Protein AF-A0A560JFQ2-F1 (afdb_monomer_lite)

pLDDT: mean 84.46, std 19.58, range [32.91, 98.5]

Secondary structure (DSSP, 8-state):
----------------------------TTTT--TTT--TT-------EEEEEEEEEEEE-TTS-EEEEEEEEEEEEEETTEEEEEEEEEEETTEEEEEEEEEEETTS-EEEEEEEEEE--SSTTSPPEEEEEEEEEESSSTTTT--EEEE-S--

Organism: NCBI:txid1399419

Structure (mmCIF, N/CA/C/O backbone):
data_AF-A0A560JFQ2-F1
#
_entry.id   AF-A0A560JFQ2-F1
#
loop_
_atom_site.group_PDB
_atom_site.id
_atom_site.type_symbol
_atom_site.label_atom_id
_atom_site.label_alt_id
_atom_site.label_comp_id
_atom_site.label_asym_id
_atom_site.label_entity_id
_atom_site.label_seq_id
_atom_site.pdbx_PDB_ins_code
_atom_site.Cartn_x
_atom_site.Cartn_y
_atom_site.Cartn_z
_atom_site.occupancy
_atom_site.B_iso_or_equiv
_atom_site.auth_seq_id
_atom_site.auth_comp_id
_atom_site.auth_asym_id
_atom_site.auth_atom_id
_atom_site.pdbx_PDB_model_num
ATOM 1 N N . MET A 1 1 ? 64.866 -62.828 33.806 1.00 33.53 1 MET A N 1
ATOM 2 C CA . MET A 1 1 ? 64.879 -63.352 32.428 1.00 33.53 1 MET A CA 1
ATOM 3 C C . MET A 1 1 ? 63.432 -63.612 32.033 1.00 33.53 1 MET A C 1
ATOM 5 O O . MET A 1 1 ? 62.804 -64.450 32.653 1.00 33.53 1 MET A O 1
ATOM 9 N N . PHE A 1 2 ? 62.942 -62.768 31.120 1.00 34.88 2 PHE A N 1
ATOM 10 C CA . PHE A 1 2 ? 61.727 -62.823 30.288 1.00 34.88 2 PHE A CA 1
ATOM 11 C C . PHE A 1 2 ? 60.346 -63.122 30.910 1.00 34.88 2 PHE A C 1
ATOM 13 O O . PHE A 1 2 ? 60.036 -64.241 31.300 1.00 34.88 2 PHE A O 1
ATOM 20 N N . LEU A 1 3 ? 59.490 -62.084 30.881 1.00 32.91 3 LEU A N 1
ATOM 21 C CA . LEU A 1 3 ? 58.038 -62.207 30.727 1.00 32.91 3 LEU A CA 1
ATOM 22 C C . LEU A 1 3 ? 57.729 -63.003 29.452 1.00 32.91 3 LEU A C 1
ATOM 24 O O . LEU A 1 3 ? 58.362 -62.752 28.425 1.00 32.91 3 LEU A O 1
ATOM 28 N N . ASP A 1 4 ? 56.686 -63.831 29.487 1.00 40.06 4 ASP A N 1
ATOM 29 C CA . ASP A 1 4 ? 56.020 -64.275 28.267 1.00 40.06 4 ASP A CA 1
ATOM 30 C C . ASP A 1 4 ? 54.493 -64.190 28.379 1.00 40.06 4 ASP A C 1
ATOM 32 O O . ASP A 1 4 ? 53.896 -64.130 29.453 1.00 40.06 4 ASP A O 1
ATOM 36 N N . ARG A 1 5 ? 53.908 -64.053 27.200 1.00 42.53 5 ARG A N 1
ATOM 37 C CA . ARG A 1 5 ? 52.685 -63.357 26.818 1.00 42.53 5 ARG A CA 1
ATOM 38 C C . ARG A 1 5 ? 51.579 -64.372 26.491 1.00 42.53 5 ARG A C 1
ATOM 40 O O . ARG A 1 5 ? 51.863 -65.543 26.261 1.00 42.53 5 ARG A O 1
ATOM 47 N N . LYS A 1 6 ? 50.374 -63.831 26.239 1.00 39.62 6 LYS A N 1
ATOM 48 C CA . LYS A 1 6 ? 49.159 -64.432 25.620 1.00 39.62 6 LYS A CA 1
ATOM 49 C C . LYS A 1 6 ? 48.158 -64.929 26.674 1.00 39.62 6 LYS A C 1
ATOM 51 O O . LYS A 1 6 ? 48.537 -65.555 27.643 1.00 39.62 6 LYS A O 1
ATOM 56 N N . VAL A 1 7 ? 46.861 -64.647 26.583 1.00 42.97 7 VAL A N 1
ATOM 57 C CA . VAL A 1 7 ? 45.991 -64.617 25.402 1.00 42.97 7 VAL A CA 1
ATOM 58 C C . VAL A 1 7 ? 44.973 -63.479 25.557 1.00 42.97 7 VAL A C 1
ATOM 60 O O . VAL A 1 7 ? 44.241 -63.426 26.539 1.00 42.97 7 VAL A O 1
ATOM 63 N N . MET A 1 8 ? 44.918 -62.573 24.580 1.00 38.97 8 MET A N 1
ATOM 64 C CA . MET A 1 8 ? 43.895 -61.531 24.480 1.00 38.97 8 MET A CA 1
ATOM 65 C C . MET A 1 8 ? 42.854 -62.016 23.468 1.00 38.97 8 MET A C 1
ATOM 67 O O . MET A 1 8 ? 43.125 -62.069 22.270 1.00 38.97 8 MET A O 1
ATOM 71 N N . ILE A 1 9 ? 41.697 -62.451 23.967 1.00 46.41 9 ILE A N 1
ATOM 72 C CA . ILE A 1 9 ? 40.544 -62.843 23.153 1.00 46.41 9 ILE A CA 1
ATOM 73 C C . ILE A 1 9 ? 39.930 -61.555 22.596 1.00 46.41 9 ILE A C 1
ATOM 75 O O . ILE A 1 9 ? 39.396 -60.736 23.340 1.00 46.41 9 ILE A O 1
ATOM 79 N N . VAL A 1 10 ? 40.046 -61.363 21.284 1.00 42.69 10 VAL A N 1
ATOM 80 C CA . VAL A 1 10 ? 39.398 -60.273 20.548 1.00 42.69 10 VAL A CA 1
ATOM 81 C C . VAL A 1 10 ? 37.902 -60.578 20.490 1.00 42.69 10 VAL A C 1
ATOM 83 O O . VAL A 1 10 ? 37.466 -61.440 19.731 1.00 42.69 10 VAL A O 1
ATOM 86 N N . GLN A 1 11 ? 37.113 -59.896 21.321 1.00 43.72 11 GLN A N 1
ATOM 87 C CA . GLN A 1 11 ? 35.659 -59.882 21.197 1.00 43.72 11 GLN A CA 1
ATOM 88 C C . GLN A 1 11 ? 35.280 -58.989 20.013 1.00 43.72 11 GLN A C 1
ATOM 90 O O . GLN A 1 11 ? 35.523 -57.783 20.004 1.00 43.72 11 GLN A O 1
ATOM 95 N N . SER A 1 12 ? 34.709 -59.607 18.988 1.00 45.75 12 SER A N 1
ATOM 96 C CA . SER A 1 12 ? 34.137 -58.963 17.814 1.00 45.75 12 SER A CA 1
ATOM 97 C C . SER A 1 12 ? 32.905 -58.145 18.209 1.00 45.75 12 SER A C 1
ATOM 99 O O . SER A 1 12 ? 31.793 -58.659 18.313 1.00 45.75 12 SER A O 1
ATOM 101 N N . VAL A 1 13 ? 33.095 -56.844 18.430 1.00 50.28 13 VAL A N 1
ATOM 102 C CA . VAL A 1 13 ? 31.989 -55.897 18.608 1.00 50.28 13 VAL A CA 1
ATOM 103 C C . VAL A 1 13 ? 31.382 -55.614 17.234 1.00 50.28 13 VAL A C 1
ATOM 105 O O . VAL A 1 13 ? 31.936 -54.870 16.427 1.00 50.28 13 VAL A O 1
ATOM 108 N N . LEU A 1 14 ? 30.236 -56.235 16.957 1.00 50.38 14 LEU A N 1
ATOM 109 C CA . LEU A 1 14 ? 29.381 -55.898 15.821 1.00 50.38 14 LEU A CA 1
ATOM 110 C C . LEU A 1 14 ? 28.814 -54.488 16.038 1.00 50.38 14 LEU A C 1
ATOM 112 O O . LEU A 1 14 ? 27.837 -54.301 16.763 1.00 50.38 14 LEU A O 1
ATOM 116 N N . TYR A 1 15 ? 29.441 -53.488 15.422 1.00 41.09 15 TYR A N 1
ATOM 117 C CA . TYR A 1 15 ? 28.960 -52.109 15.414 1.00 41.09 15 TYR A CA 1
ATOM 118 C C . TYR A 1 15 ? 27.714 -52.035 14.518 1.00 41.09 15 TYR A C 1
ATOM 120 O O . TYR A 1 15 ? 27.807 -51.988 13.292 1.00 41.09 15 TYR A O 1
ATOM 128 N N . ARG A 1 16 ? 26.521 -52.095 15.119 1.00 52.28 16 ARG A N 1
ATOM 129 C CA . ARG A 1 16 ? 25.267 -51.799 14.415 1.00 52.28 16 ARG A CA 1
ATOM 130 C C . ARG A 1 16 ? 25.202 -50.292 14.189 1.00 52.28 16 ARG A C 1
ATOM 132 O O . ARG A 1 16 ? 24.802 -49.549 15.079 1.00 52.28 16 ARG A O 1
ATOM 139 N N . SER A 1 17 ? 25.621 -49.851 13.009 1.00 51.88 17 SER A N 1
ATOM 140 C CA . SER A 1 17 ? 25.464 -48.470 12.556 1.00 51.88 17 SER A CA 1
ATOM 141 C C . SER A 1 17 ? 23.980 -48.090 12.553 1.00 51.88 17 SER A C 1
ATOM 143 O O . SER A 1 17 ? 23.215 -48.557 11.711 1.00 51.88 17 SER A O 1
ATOM 145 N N . LEU A 1 18 ? 23.564 -47.259 13.511 1.00 55.84 18 LEU A N 1
ATOM 146 C CA . LEU A 1 18 ? 22.254 -46.614 13.505 1.00 55.84 18 LEU A CA 1
ATOM 147 C C . LEU A 1 18 ? 22.339 -45.430 12.531 1.00 55.84 18 LEU A C 1
ATOM 149 O O . LEU A 1 18 ? 22.941 -44.404 12.842 1.00 55.84 18 LEU A O 1
ATOM 153 N N . VAL A 1 19 ? 21.794 -45.581 11.324 1.00 57.94 19 VAL A N 1
ATOM 154 C CA . VAL A 1 19 ? 21.658 -44.463 10.381 1.00 57.94 19 VAL A CA 1
ATOM 155 C C . VAL A 1 19 ? 20.518 -43.579 10.883 1.00 57.94 19 VAL A C 1
ATOM 157 O O . VAL A 1 19 ? 19.347 -43.927 10.750 1.00 57.94 19 VAL A O 1
ATOM 160 N N . LEU A 1 20 ? 20.861 -42.450 11.502 1.00 52.88 20 LEU A N 1
ATOM 161 C CA . LEU A 1 20 ? 19.898 -41.424 11.883 1.00 52.88 20 LEU A CA 1
ATOM 162 C C . LEU A 1 20 ? 19.508 -40.656 10.612 1.00 52.88 20 LEU A C 1
ATOM 164 O O . LEU A 1 20 ? 20.256 -39.805 10.137 1.00 52.88 20 LEU A O 1
ATOM 168 N N . ALA A 1 21 ? 18.364 -41.001 10.020 1.00 54.12 21 ALA A N 1
ATOM 169 C CA . ALA A 1 21 ? 17.798 -40.252 8.906 1.00 54.12 21 ALA A CA 1
ATOM 170 C C . ALA A 1 21 ? 17.346 -38.874 9.414 1.00 54.12 21 ALA A C 1
ATOM 172 O O . ALA A 1 21 ? 16.306 -38.737 10.058 1.00 54.12 21 ALA A O 1
ATOM 173 N N . SER A 1 22 ? 18.151 -37.848 9.156 1.00 55.03 22 SER A N 1
ATOM 174 C CA . SER A 1 22 ? 17.797 -36.452 9.379 1.00 55.03 22 SER A CA 1
ATOM 175 C C . SER A 1 22 ? 16.685 -36.064 8.406 1.00 55.03 22 SER A C 1
ATOM 177 O O . SER A 1 22 ? 16.921 -35.788 7.231 1.00 55.03 22 SER A O 1
ATOM 179 N N . VAL A 1 23 ? 15.444 -36.053 8.896 1.00 60.53 23 VAL A N 1
ATOM 180 C CA . VAL A 1 23 ? 14.315 -35.462 8.175 1.00 60.53 23 VAL A CA 1
ATOM 181 C C . VAL A 1 23 ? 14.561 -33.957 8.114 1.00 60.53 23 VAL A C 1
ATOM 183 O O . VAL A 1 23 ? 14.357 -33.241 9.098 1.00 60.53 23 VAL A O 1
ATOM 186 N N . LEU A 1 24 ? 15.028 -33.484 6.958 1.00 54.56 24 LEU A N 1
ATOM 187 C CA . LEU A 1 24 ? 15.013 -32.073 6.597 1.00 54.56 24 LEU A CA 1
ATOM 188 C C . LEU A 1 24 ? 13.548 -31.630 6.559 1.00 54.56 24 LEU A C 1
ATOM 190 O O . LEU A 1 24 ? 12.865 -31.757 5.546 1.00 54.56 24 LEU A O 1
ATOM 194 N N . HIS A 1 25 ? 13.055 -31.129 7.688 1.00 48.97 25 HIS A N 1
ATOM 195 C CA . HIS A 1 25 ? 11.831 -30.349 7.726 1.00 48.97 25 HIS A CA 1
ATOM 196 C C . HIS A 1 25 ? 12.148 -29.027 7.034 1.00 48.97 25 HIS A C 1
ATOM 198 O O . HIS A 1 25 ? 12.573 -28.062 7.666 1.00 48.97 25 HIS A O 1
ATOM 204 N N . GLY A 1 26 ? 12.000 -29.006 5.710 1.00 47.09 26 GLY A N 1
ATOM 205 C CA . GLY A 1 26 ? 11.902 -27.762 4.970 1.00 47.09 26 GLY A CA 1
ATOM 206 C C . GLY A 1 26 ? 10.706 -27.008 5.532 1.00 47.09 26 GLY A C 1
ATOM 207 O O . GLY A 1 26 ? 9.564 -27.344 5.221 1.00 47.09 26 GLY A O 1
ATOM 208 N N . SER A 1 27 ? 10.964 -26.042 6.415 1.00 47.44 27 SER A N 1
ATOM 209 C CA . SER A 1 27 ? 9.961 -25.094 6.880 1.00 47.44 27 SER A CA 1
ATOM 210 C C . SER A 1 27 ? 9.283 -24.512 5.648 1.00 47.44 27 SER A C 1
ATOM 212 O O . SER A 1 27 ? 9.888 -23.746 4.900 1.00 47.44 27 SER A O 1
ATOM 214 N N . SER A 1 28 ? 8.039 -24.921 5.406 1.00 49.12 28 SER A N 1
ATOM 215 C CA . SER A 1 28 ? 7.202 -24.352 4.359 1.00 49.12 28 SER A CA 1
ATOM 216 C C . SER A 1 28 ? 6.911 -22.905 4.740 1.00 49.12 28 SER A C 1
ATOM 218 O O . SER A 1 28 ? 5.903 -22.607 5.371 1.00 49.12 28 SER A O 1
ATOM 220 N N . ALA A 1 29 ? 7.794 -21.988 4.349 1.00 47.56 29 ALA A N 1
ATOM 221 C CA . ALA A 1 29 ? 7.606 -20.546 4.497 1.00 47.56 29 ALA A CA 1
ATOM 222 C C . ALA A 1 29 ? 6.438 -19.998 3.639 1.00 47.56 29 ALA A C 1
ATOM 224 O O . ALA A 1 29 ? 6.212 -18.796 3.600 1.00 47.56 29 ALA A O 1
ATOM 225 N N . LEU A 1 30 ? 5.673 -20.883 2.982 1.00 47.56 30 LEU A N 1
ATOM 226 C CA . LEU A 1 30 ? 4.383 -20.609 2.340 1.00 47.56 30 LEU A CA 1
ATOM 227 C C . LEU A 1 30 ? 3.164 -20.826 3.264 1.00 47.56 30 LEU A C 1
ATOM 229 O O . LEU A 1 30 ? 2.031 -20.587 2.844 1.00 47.56 30 LEU A O 1
ATOM 233 N N . ALA A 1 31 ? 3.357 -21.251 4.516 1.00 51.16 31 ALA A N 1
ATOM 234 C CA . ALA A 1 31 ? 2.300 -21.231 5.529 1.00 51.16 31 ALA A CA 1
ATOM 235 C C . ALA A 1 31 ? 1.982 -19.768 5.917 1.00 51.16 31 ALA A C 1
ATOM 237 O O . ALA A 1 31 ? 2.842 -19.085 6.458 1.00 51.16 31 ALA A O 1
ATOM 238 N N . ALA A 1 32 ? 0.805 -19.182 5.706 1.00 73.06 32 ALA A N 1
ATOM 239 C CA . ALA A 1 32 ? -0.441 -19.632 5.105 1.0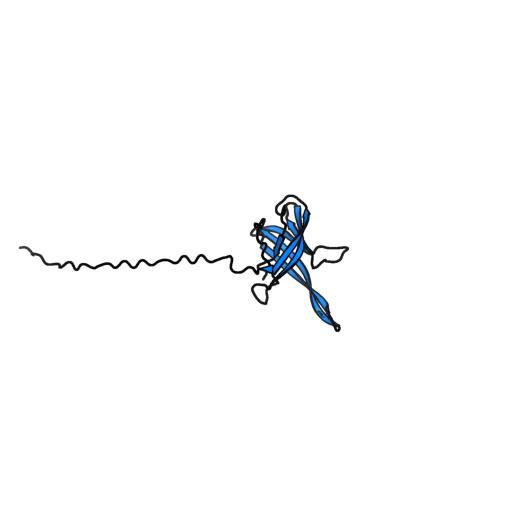0 73.06 32 ALA A CA 1
ATOM 240 C C . ALA A 1 32 ? -1.139 -18.375 4.549 1.00 73.06 32 ALA A C 1
ATOM 242 O O . ALA A 1 32 ? -1.858 -17.691 5.274 1.00 73.06 32 ALA A O 1
ATOM 243 N N . MET A 1 33 ? -0.868 -17.997 3.295 1.00 87.31 33 MET A N 1
ATOM 244 C CA . MET A 1 33 ? -1.570 -16.856 2.699 1.00 87.31 33 MET A CA 1
ATOM 245 C C . MET A 1 33 ? -3.014 -17.256 2.356 1.00 87.31 33 MET A C 1
ATOM 247 O O . MET A 1 33 ? -3.170 -18.224 1.603 1.00 87.31 33 MET A O 1
ATOM 251 N N . PRO A 1 34 ? -4.046 -16.549 2.865 1.00 93.94 34 PRO A N 1
ATOM 252 C CA . PRO A 1 34 ? -5.442 -16.837 2.545 1.00 93.94 34 PRO A CA 1
ATOM 253 C C . PRO A 1 34 ? -5.697 -16.818 1.036 1.00 93.94 34 PRO A C 1
ATOM 255 O O . PRO A 1 34 ? -5.116 -15.998 0.317 1.00 93.94 34 PRO A O 1
ATOM 258 N N . ASP A 1 35 ? -6.571 -17.707 0.561 1.00 94.31 35 ASP A N 1
ATOM 259 C CA . ASP A 1 35 ? -6.932 -17.830 -0.856 1.00 94.31 35 ASP A CA 1
ATOM 260 C C . ASP A 1 35 ? -7.388 -16.506 -1.466 1.00 94.31 35 ASP A C 1
ATOM 262 O O . ASP A 1 35 ? -7.006 -16.149 -2.581 1.00 94.31 35 ASP A O 1
ATOM 266 N N . GLU A 1 36 ? -8.141 -15.727 -0.699 1.00 95.88 36 GLU A N 1
ATOM 267 C CA . GLU A 1 36 ? -8.666 -14.431 -1.099 1.00 95.88 36 GLU A CA 1
ATOM 268 C C . GLU A 1 36 ? -7.545 -13.425 -1.378 1.00 95.88 36 GLU A C 1
ATOM 270 O O . GLU A 1 36 ? -7.705 -12.543 -2.223 1.00 95.88 36 GLU A O 1
ATOM 275 N N . ILE A 1 37 ? -6.393 -13.567 -0.717 1.00 96.88 37 ILE A N 1
ATOM 276 C CA . ILE A 1 37 ? -5.231 -12.689 -0.886 1.00 96.88 37 ILE A CA 1
ATOM 277 C C . ILE A 1 37 ? -4.299 -13.183 -1.997 1.00 96.88 37 ILE A C 1
ATOM 279 O O . ILE A 1 37 ? -3.574 -12.378 -2.581 1.00 96.88 37 ILE A O 1
ATOM 283 N N . ARG A 1 38 ? -4.348 -14.471 -2.364 1.00 94.81 38 ARG A N 1
ATOM 284 C CA . ARG A 1 38 ? -3.545 -15.043 -3.457 1.00 94.81 38 ARG A CA 1
ATOM 285 C C . ARG A 1 38 ? -3.802 -14.367 -4.805 1.00 94.81 38 ARG A C 1
ATOM 287 O O . ARG A 1 38 ? -4.911 -13.921 -5.117 1.00 94.81 38 ARG A O 1
ATOM 294 N N . VAL A 1 39 ? -2.737 -14.323 -5.606 1.00 95.50 39 VAL A N 1
ATOM 295 C CA . VAL A 1 39 ? -2.745 -13.899 -7.011 1.00 95.50 39 VAL A CA 1
ATOM 296 C C . VAL A 1 39 ? -2.079 -15.013 -7.834 1.00 95.50 39 VAL A C 1
ATOM 298 O O . VAL A 1 39 ? -0.883 -14.960 -8.115 1.00 95.50 39 VAL A O 1
ATOM 301 N N . PRO A 1 40 ? -2.799 -16.115 -8.102 1.00 94.00 40 PRO A N 1
ATOM 302 C CA . PRO A 1 40 ? -2.219 -17.275 -8.767 1.00 94.00 40 PRO A CA 1
ATOM 303 C C . PRO A 1 40 ? -1.806 -16.937 -10.203 1.00 94.00 40 PRO A C 1
ATOM 305 O O . PRO A 1 40 ? -2.531 -16.250 -10.916 1.00 94.00 40 PRO A O 1
ATOM 308 N N . GLY A 1 41 ? -0.657 -17.459 -10.634 1.00 93.56 41 GLY A N 1
ATOM 309 C CA . GLY A 1 41 ? -0.133 -17.243 -11.987 1.00 93.56 41 GLY A CA 1
ATOM 310 C C . GLY A 1 41 ? 0.671 -15.953 -12.170 1.00 93.56 41 GLY A C 1
ATOM 311 O O . GLY A 1 41 ? 1.245 -15.764 -13.238 1.00 93.56 41 GLY A O 1
ATOM 312 N N . GLU A 1 42 ? 0.769 -15.105 -11.143 1.00 93.38 42 GLU A N 1
ATOM 313 C CA . GLU A 1 42 ? 1.640 -13.927 -11.148 1.00 93.38 42 GLU A CA 1
ATOM 314 C C . GLU A 1 42 ? 2.928 -14.173 -10.353 1.00 93.38 42 GLU A C 1
ATOM 316 O O . GLU A 1 42 ? 2.956 -14.939 -9.385 1.00 93.38 42 GLU A O 1
ATOM 321 N N . LEU A 1 43 ? 4.008 -13.513 -10.774 1.00 88.25 43 LEU A N 1
ATOM 322 C CA . LEU A 1 43 ? 5.290 -13.517 -10.074 1.00 88.25 43 LEU A CA 1
ATOM 323 C C . LEU A 1 43 ? 5.429 -12.225 -9.254 1.00 88.25 43 LEU A C 1
ATOM 325 O O . LEU A 1 43 ? 5.070 -11.160 -9.760 1.00 88.25 43 LEU A O 1
ATOM 329 N N . PRO A 1 44 ? 5.975 -12.275 -8.023 1.00 88.06 44 PRO A N 1
ATOM 330 C CA . PRO A 1 44 ? 6.263 -11.062 -7.264 1.00 88.06 44 PRO A CA 1
ATOM 331 C C . PRO A 1 44 ? 7.241 -10.152 -8.024 1.00 88.06 44 PRO A C 1
ATOM 333 O O . PRO A 1 44 ? 8.388 -10.533 -8.249 1.00 88.06 44 PRO A O 1
ATOM 336 N N . GLY A 1 45 ? 6.786 -8.957 -8.415 1.00 85.56 45 GLY A N 1
ATOM 337 C CA . GLY A 1 45 ? 7.619 -7.957 -9.099 1.00 85.56 45 GLY A CA 1
ATOM 338 C C . GLY A 1 45 ? 8.477 -7.115 -8.149 1.00 85.56 45 GLY A C 1
ATOM 339 O O . GLY A 1 45 ? 9.594 -6.741 -8.489 1.00 85.56 45 GLY A O 1
ATOM 340 N N . ALA A 1 46 ? 7.976 -6.854 -6.938 1.00 91.38 46 ALA A N 1
ATOM 341 C CA . ALA A 1 46 ? 8.689 -6.165 -5.867 1.00 91.38 46 ALA A CA 1
ATOM 342 C C . ALA A 1 46 ? 8.141 -6.606 -4.503 1.00 91.38 46 ALA A C 1
ATOM 344 O O . ALA A 1 46 ? 6.959 -6.931 -4.375 1.00 91.38 46 ALA A O 1
ATOM 345 N N . ALA A 1 47 ? 8.991 -6.585 -3.479 1.00 95.50 47 ALA A N 1
ATOM 346 C CA . ALA A 1 47 ? 8.598 -6.787 -2.090 1.00 95.50 47 ALA A CA 1
ATOM 347 C C . ALA A 1 47 ? 9.310 -5.739 -1.230 1.00 95.50 47 ALA A C 1
ATOM 349 O O . ALA A 1 47 ? 10.535 -5.710 -1.187 1.00 95.50 47 ALA A O 1
ATOM 350 N N . LEU A 1 48 ? 8.536 -4.876 -0.574 1.00 97.19 48 LEU A N 1
ATOM 351 C CA . LEU A 1 48 ? 9.038 -3.795 0.273 1.00 97.19 48 LEU A CA 1
ATOM 352 C C . LEU A 1 48 ? 8.418 -3.922 1.661 1.00 97.19 48 LEU A C 1
ATOM 354 O O . LEU A 1 48 ? 7.241 -4.275 1.790 1.00 97.19 48 LEU A O 1
ATOM 358 N N . HIS A 1 49 ? 9.202 -3.623 2.695 1.00 97.81 49 HIS A N 1
ATOM 359 C CA . HIS A 1 49 ? 8.642 -3.438 4.027 1.00 97.81 49 HIS A CA 1
ATOM 360 C C . HIS A 1 49 ? 7.901 -2.097 4.067 1.00 97.81 49 HIS A C 1
ATOM 362 O O . HIS A 1 49 ? 8.261 -1.171 3.349 1.00 97.81 49 HIS A O 1
ATOM 368 N N . ALA A 1 50 ? 6.836 -1.989 4.855 1.00 97.94 50 ALA A N 1
ATOM 369 C CA . ALA A 1 50 ? 6.113 -0.736 5.012 1.00 97.94 50 ALA A CA 1
ATOM 370 C C . ALA A 1 50 ? 6.001 -0.403 6.495 1.00 97.94 50 ALA A C 1
ATOM 372 O O . ALA A 1 50 ? 5.543 -1.236 7.278 1.00 97.94 50 ALA A O 1
ATOM 373 N N . GLU A 1 51 ? 6.380 0.820 6.851 1.00 97.94 51 GLU A N 1
ATOM 374 C CA . GLU A 1 51 ? 6.347 1.330 8.221 1.00 97.94 51 GLU A CA 1
ATOM 375 C C . GLU A 1 51 ? 5.479 2.578 8.284 1.00 97.94 51 GLU A C 1
ATOM 377 O O . GLU A 1 51 ? 5.627 3.500 7.480 1.00 97.94 51 GLU A O 1
ATOM 382 N N . GLY A 1 52 ? 4.551 2.621 9.235 1.00 96.25 52 GLY A N 1
ATOM 383 C CA . GLY A 1 52 ? 3.661 3.761 9.372 1.00 96.25 52 GLY A CA 1
ATOM 384 C C . GLY A 1 52 ? 2.445 3.473 10.229 1.00 96.25 52 GLY A C 1
ATOM 385 O O . GLY A 1 52 ? 2.470 2.616 11.109 1.00 96.25 52 GLY A O 1
ATOM 386 N N . ALA A 1 53 ? 1.371 4.207 9.958 1.00 94.62 53 ALA A N 1
ATOM 387 C CA . ALA A 1 53 ? 0.143 4.149 10.730 1.00 94.62 53 ALA A CA 1
ATOM 388 C C . ALA A 1 53 ? -1.078 3.899 9.842 1.00 94.62 53 ALA A C 1
ATOM 390 O O . ALA A 1 53 ? -1.163 4.358 8.701 1.00 94.62 53 ALA A O 1
ATOM 391 N N . GLN A 1 54 ? -2.069 3.220 10.414 1.00 94.56 54 GLN A N 1
ATOM 392 C CA . GLN A 1 54 ? -3.441 3.255 9.925 1.00 94.56 54 GLN A CA 1
ATOM 393 C C . GLN A 1 54 ? -4.198 4.317 10.721 1.00 94.56 54 GLN A C 1
ATOM 395 O O . GLN A 1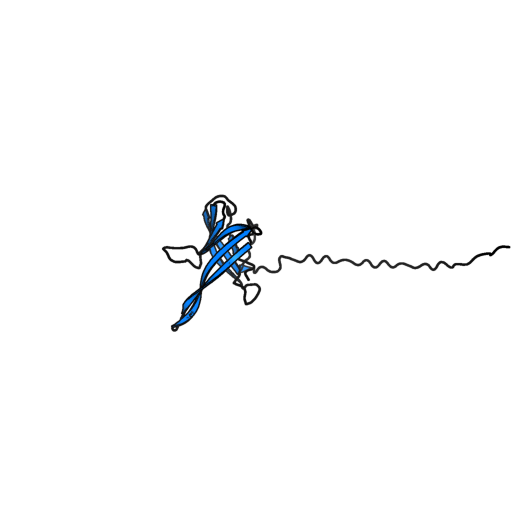 54 ? -4.375 4.189 11.930 1.00 94.56 54 GLN A O 1
ATOM 400 N N . ILE A 1 55 ? -4.648 5.366 10.038 1.00 92.94 55 ILE A N 1
ATOM 401 C CA . ILE A 1 55 ? -5.391 6.464 10.649 1.00 92.94 55 ILE A CA 1
ATOM 402 C C . ILE A 1 55 ? -6.866 6.071 10.722 1.00 92.94 55 ILE A C 1
ATOM 404 O O . ILE A 1 55 ? -7.461 5.646 9.724 1.00 92.94 55 ILE A O 1
ATOM 408 N N . TYR A 1 56 ? -7.444 6.238 11.908 1.00 92.06 56 TYR A N 1
ATOM 409 C CA . TYR A 1 56 ? -8.865 6.070 12.180 1.00 92.06 56 TYR A CA 1
ATOM 410 C C . TYR A 1 56 ? -9.471 7.405 12.585 1.00 92.06 56 TYR A C 1
ATOM 412 O O . TYR A 1 56 ? -8.824 8.235 13.221 1.00 92.06 56 TYR A O 1
ATOM 420 N N . GLU A 1 57 ? -10.731 7.593 12.234 1.00 92.00 57 GLU A N 1
ATOM 421 C CA . GLU A 1 57 ? -11.503 8.766 12.608 1.00 92.00 57 GLU A CA 1
ATOM 422 C C . GLU A 1 57 ? -12.796 8.321 13.303 1.00 92.00 57 GLU A C 1
ATOM 424 O O . GLU A 1 57 ? -13.390 7.295 12.966 1.00 92.00 57 GLU A O 1
ATOM 429 N N . CYS A 1 58 ? -13.207 9.091 14.306 1.00 94.25 58 CYS A N 1
ATOM 430 C CA . CYS A 1 58 ? -14.420 8.851 15.068 1.00 94.25 58 CYS A CA 1
ATOM 431 C C . CYS A 1 58 ? -15.591 9.584 14.398 1.00 94.25 58 CYS A C 1
ATOM 433 O O . CYS A 1 58 ? -15.591 10.813 14.332 1.00 94.25 58 CYS A O 1
ATOM 435 N N . LYS A 1 59 ? -16.577 8.838 13.889 1.00 89.50 59 LYS A N 1
ATOM 436 C CA . LYS A 1 59 ? -17.768 9.372 13.204 1.00 89.50 59 LYS A CA 1
ATOM 437 C C . LYS A 1 59 ? -19.047 8.918 13.879 1.00 89.50 59 LYS A C 1
ATOM 439 O O . LYS A 1 59 ? -19.066 7.891 14.546 1.00 89.50 59 LYS A O 1
ATOM 444 N N . ALA A 1 60 ? -20.139 9.636 13.639 1.00 92.19 60 ALA A N 1
ATOM 445 C CA . ALA A 1 60 ? -21.467 9.112 13.931 1.00 92.19 60 ALA A CA 1
ATOM 446 C C . ALA A 1 60 ? -21.739 7.859 13.074 1.00 92.19 60 ALA A C 1
ATOM 448 O O . ALA A 1 60 ? -21.540 7.871 11.858 1.00 92.19 60 ALA A O 1
ATOM 449 N N . GLY A 1 61 ? -22.149 6.778 13.730 1.00 84.25 61 GLY A N 1
ATOM 450 C CA . GLY A 1 61 ? -22.642 5.543 13.134 1.00 84.25 61 GLY A CA 1
ATOM 451 C C . GLY A 1 61 ? -24.169 5.466 13.157 1.00 84.25 61 GLY A C 1
ATOM 452 O O . GLY A 1 61 ? -24.867 6.436 13.472 1.00 84.25 61 GLY A O 1
ATOM 453 N N . ASP A 1 62 ? -24.690 4.289 12.824 1.00 81.81 62 ASP A N 1
ATOM 454 C CA . ASP A 1 62 ? -26.129 4.042 12.726 1.00 81.81 62 ASP A CA 1
ATOM 455 C C . ASP A 1 62 ? -26.789 4.022 14.108 1.00 81.81 62 ASP A C 1
ATOM 457 O O . ASP A 1 62 ? -26.548 3.088 14.865 1.00 81.81 62 ASP A O 1
ATOM 461 N N . ALA A 1 63 ? -27.682 4.977 14.388 1.00 85.94 63 ALA A N 1
ATOM 462 C CA . ALA A 1 63 ? -28.248 5.291 15.715 1.00 85.94 63 ALA A CA 1
ATOM 463 C C . ALA A 1 63 ? -27.450 6.308 16.555 1.00 85.94 63 ALA A C 1
ATOM 465 O O . ALA A 1 63 ? -27.627 6.394 17.771 1.00 85.94 63 ALA A O 1
ATOM 466 N N . ASN A 1 64 ? -26.664 7.167 15.893 1.00 84.19 64 ASN A N 1
ATOM 467 C CA . ASN A 1 64 ? -26.063 8.373 16.478 1.00 84.19 64 ASN A CA 1
ATOM 468 C C . ASN A 1 64 ? -25.004 8.107 17.569 1.00 84.19 64 ASN A C 1
ATOM 470 O O . ASN A 1 64 ? -24.630 9.003 18.324 1.00 84.19 64 ASN A O 1
ATOM 474 N N . GLN A 1 65 ? -24.503 6.878 17.643 1.00 92.75 65 GLN A N 1
ATOM 475 C CA . GLN A 1 65 ? -23.350 6.471 18.433 1.00 92.75 65 GLN A CA 1
ATOM 476 C C . GLN A 1 65 ? -22.053 6.767 17.685 1.00 92.75 65 GLN A C 1
ATOM 478 O O . GLN A 1 65 ? -21.985 6.672 16.463 1.00 92.75 65 GLN A O 1
ATOM 483 N N . LEU A 1 66 ? -21.000 7.095 18.422 1.00 94.44 66 LEU A N 1
ATOM 484 C CA . LEU A 1 66 ? -19.680 7.314 17.849 1.00 94.44 66 LEU A CA 1
ATOM 485 C C . LEU A 1 66 ? -18.993 5.976 17.540 1.00 94.44 66 LEU A C 1
ATOM 487 O O . LEU A 1 66 ? -18.892 5.110 18.407 1.00 94.44 66 LEU A O 1
ATOM 491 N N . VAL A 1 67 ? -18.516 5.817 16.306 1.00 93.94 67 VAL A N 1
ATOM 492 C CA . VAL A 1 67 ? -17.818 4.629 15.806 1.00 93.94 67 VAL A CA 1
ATOM 493 C C . VAL A 1 67 ? -16.492 5.017 15.158 1.00 93.94 67 VAL A C 1
ATOM 495 O O . VAL A 1 67 ? -16.398 6.002 14.425 1.00 93.94 67 VAL A O 1
ATOM 498 N N . TRP A 1 68 ? -15.461 4.213 15.403 1.00 93.06 68 TRP A N 1
ATOM 499 C CA . TRP A 1 68 ? -14.183 4.340 14.711 1.00 93.06 68 TRP A CA 1
ATOM 500 C C . TRP A 1 68 ? -14.295 3.790 13.292 1.00 93.06 68 TRP A C 1
ATOM 502 O O . TRP A 1 68 ? -14.737 2.661 13.084 1.00 93.06 68 TRP A O 1
ATOM 512 N N . GLN A 1 69 ? -13.869 4.579 12.312 1.00 89.31 69 GLN A N 1
ATOM 513 C CA . GLN A 1 69 ? -13.828 4.194 10.906 1.00 89.31 69 GLN A CA 1
ATOM 514 C C . GLN A 1 69 ? -12.413 4.383 10.366 1.00 89.31 69 GLN A C 1
ATOM 516 O O . GLN A 1 69 ? -11.753 5.378 10.664 1.00 89.31 69 GLN A O 1
ATOM 521 N N . ALA A 1 70 ? -11.935 3.425 9.570 1.00 88.56 70 ALA A N 1
ATOM 522 C CA . ALA A 1 70 ? -10.645 3.554 8.902 1.00 88.56 70 ALA A CA 1
ATOM 523 C C . ALA A 1 70 ? -10.699 4.718 7.901 1.00 88.56 70 ALA A C 1
ATOM 525 O O . ALA A 1 70 ? -11.572 4.744 7.032 1.00 88.56 70 ALA A O 1
ATOM 526 N N . ARG A 1 71 ? -9.763 5.664 8.026 1.00 88.75 71 ARG A N 1
ATOM 527 C CA . ARG A 1 71 ? -9.637 6.814 7.125 1.00 88.75 71 ARG A CA 1
ATOM 528 C C . ARG A 1 71 ? -8.651 6.507 6.005 1.00 88.75 71 ARG A C 1
ATOM 530 O O . ARG A 1 71 ? -9.042 6.411 4.849 1.00 88.75 71 ARG A O 1
ATOM 537 N N . GLU A 1 72 ? -7.380 6.328 6.357 1.00 91.81 72 GLU A N 1
ATOM 538 C CA . GLU A 1 72 ? -6.298 6.113 5.393 1.00 91.81 72 GLU A CA 1
ATOM 539 C C . GLU A 1 72 ? -5.051 5.515 6.050 1.00 91.81 72 GLU A C 1
ATOM 541 O O . GLU A 1 72 ? -4.842 5.699 7.251 1.00 91.81 72 GLU A O 1
ATOM 546 N N . PRO A 1 73 ? -4.213 4.794 5.293 1.00 94.44 73 PRO A N 1
ATOM 547 C CA . PRO A 1 73 ? -2.846 4.536 5.705 1.00 94.44 73 PRO A CA 1
ATOM 548 C C . PRO A 1 73 ? -1.961 5.762 5.454 1.00 94.44 73 PRO A C 1
ATOM 550 O O . PRO A 1 73 ? -2.181 6.520 4.509 1.00 94.44 73 PRO A O 1
ATOM 553 N N . ALA A 1 74 ? -0.914 5.888 6.257 1.00 94.50 74 ALA A N 1
ATOM 554 C CA . ALA A 1 74 ? 0.233 6.742 5.989 1.00 94.50 74 ALA A CA 1
ATOM 555 C C . ALA A 1 74 ? 1.489 5.932 6.311 1.00 94.50 74 ALA A C 1
ATOM 557 O O . ALA A 1 74 ? 1.767 5.673 7.483 1.00 94.50 74 ALA A O 1
ATOM 558 N N . ALA A 1 75 ? 2.203 5.479 5.281 1.00 98.12 75 ALA A N 1
ATOM 559 C CA . ALA A 1 75 ? 3.373 4.627 5.454 1.00 98.12 75 ALA A CA 1
ATOM 560 C C . ALA A 1 75 ? 4.516 4.992 4.503 1.00 98.12 75 ALA A C 1
ATOM 562 O O . ALA A 1 75 ? 4.296 5.385 3.356 1.00 98.12 75 ALA A O 1
ATOM 563 N N . ALA A 1 76 ? 5.743 4.827 4.988 1.00 98.50 76 ALA A N 1
ATOM 564 C CA . ALA A 1 76 ? 6.940 4.768 4.167 1.00 98.50 76 ALA A CA 1
ATOM 565 C C . ALA A 1 76 ? 7.123 3.342 3.635 1.00 98.50 76 ALA A C 1
ATOM 567 O O . ALA A 1 76 ? 6.812 2.369 4.321 1.00 98.50 76 ALA A O 1
ATOM 568 N N . LEU A 1 77 ? 7.621 3.230 2.408 1.00 98.50 77 LEU A N 1
ATOM 569 C CA . LEU A 1 77 ? 8.076 1.976 1.821 1.00 98.50 77 LEU A CA 1
ATOM 570 C C . LEU A 1 77 ? 9.583 1.875 2.034 1.00 98.50 77 LEU A C 1
ATOM 572 O O . LEU A 1 77 ? 10.309 2.807 1.699 1.00 98.50 77 LEU A O 1
ATOM 576 N N . MET A 1 78 ? 10.036 0.753 2.575 1.00 98.38 78 MET A N 1
ATOM 577 C CA . MET A 1 78 ? 11.383 0.542 3.085 1.00 98.38 78 MET A CA 1
ATOM 578 C C . MET A 1 78 ? 12.086 -0.585 2.321 1.00 98.38 78 MET A C 1
ATOM 580 O O . MET A 1 78 ? 11.520 -1.666 2.123 1.00 98.38 78 MET A O 1
ATOM 584 N N . ASP A 1 79 ? 13.333 -0.325 1.930 1.00 96.25 79 ASP A N 1
ATOM 585 C CA . ASP A 1 79 ? 14.298 -1.307 1.427 1.00 96.25 79 ASP A CA 1
ATOM 586 C C . ASP A 1 79 ? 15.501 -1.349 2.382 1.00 96.25 79 ASP A C 1
ATOM 588 O O . ASP A 1 79 ? 16.357 -0.450 2.400 1.00 96.25 79 ASP A O 1
ATOM 592 N N . GLY A 1 80 ? 15.496 -2.350 3.265 1.00 95.75 80 GLY A N 1
ATOM 593 C CA . GLY A 1 80 ? 16.291 -2.320 4.491 1.00 95.75 80 GLY A CA 1
ATOM 594 C C . GLY A 1 80 ? 15.921 -1.097 5.333 1.00 95.75 80 GLY A C 1
ATOM 595 O O . GLY A 1 80 ? 14.743 -0.824 5.547 1.00 95.75 80 GLY A O 1
ATOM 596 N N . ASP A 1 81 ? 16.926 -0.328 5.745 1.00 96.69 81 ASP A N 1
ATOM 597 C CA . ASP A 1 81 ? 16.738 0.891 6.546 1.00 96.69 81 ASP A CA 1
ATOM 598 C C . ASP A 1 81 ? 16.433 2.139 5.693 1.00 96.69 81 ASP A C 1
ATOM 600 O O . ASP A 1 81 ? 16.300 3.248 6.212 1.00 96.69 81 ASP A O 1
ATOM 604 N N . ASN A 1 82 ? 16.345 1.995 4.366 1.00 97.69 82 ASN A N 1
ATOM 605 C CA . ASN A 1 82 ? 16.159 3.125 3.463 1.00 97.69 82 ASN A CA 1
ATOM 606 C C . ASN A 1 82 ? 14.688 3.309 3.112 1.00 97.69 82 ASN A C 1
ATOM 608 O O . ASN A 1 82 ? 14.075 2.418 2.527 1.00 97.69 82 ASN A O 1
ATOM 612 N N . SER A 1 83 ? 14.154 4.509 3.348 1.00 98.25 83 SER A N 1
ATOM 613 C CA . SER A 1 83 ? 12.880 4.903 2.746 1.00 98.25 83 SER A CA 1
ATOM 614 C C . SER A 1 83 ? 13.059 5.087 1.239 1.00 98.25 83 SER A C 1
ATOM 616 O O . SER A 1 83 ? 13.903 5.860 0.772 1.00 98.25 83 SER A O 1
ATOM 618 N N . VAL A 1 84 ? 1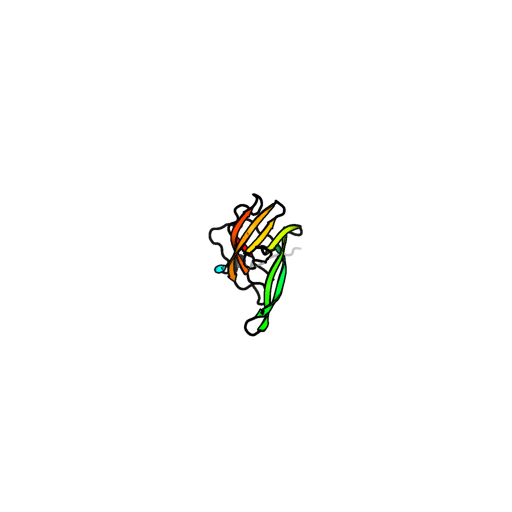2.285 4.333 0.468 1.00 98.50 84 VAL A N 1
ATOM 619 C CA . VAL A 1 84 ? 12.316 4.314 -0.997 1.00 98.50 84 VAL A CA 1
ATOM 620 C C . VAL A 1 84 ? 11.003 4.761 -1.623 1.00 98.50 84 VAL A C 1
ATOM 622 O O . VAL A 1 84 ? 10.897 4.813 -2.844 1.00 98.50 84 VAL A O 1
ATOM 625 N N . GLY A 1 85 ? 10.002 5.106 -0.820 1.00 98.31 85 GLY A N 1
ATOM 626 C CA . GLY A 1 85 ? 8.702 5.492 -1.337 1.00 98.31 85 GLY A CA 1
ATOM 627 C C . GLY A 1 85 ? 7.651 5.670 -0.257 1.00 98.31 85 GLY A C 1
ATOM 628 O O . GLY A 1 85 ? 7.944 5.622 0.938 1.00 98.31 85 GLY A O 1
ATOM 629 N N . HIS A 1 86 ? 6.408 5.839 -0.692 1.00 98.19 86 HIS A N 1
ATOM 630 C CA . HIS A 1 86 ? 5.272 6.085 0.185 1.00 98.19 86 HIS A CA 1
ATOM 631 C C . HIS A 1 86 ? 4.040 5.289 -0.234 1.00 98.19 86 HIS A C 1
ATOM 633 O O . HIS A 1 86 ? 3.806 5.025 -1.413 1.00 98.19 86 HIS A O 1
ATOM 639 N N . HIS A 1 87 ? 3.232 4.945 0.764 1.00 97.00 87 HIS A N 1
ATOM 640 C CA . HIS A 1 87 ? 1.915 4.354 0.611 1.00 97.00 87 HIS A CA 1
ATOM 641 C C . HIS A 1 87 ? 0.869 5.186 1.357 1.00 97.00 87 HIS A C 1
ATOM 643 O O . HIS A 1 87 ? 1.002 5.437 2.557 1.00 97.00 87 HIS A O 1
ATOM 649 N N . TYR A 1 88 ? -0.172 5.607 0.641 1.00 95.94 88 TYR A N 1
ATOM 650 C CA . TYR A 1 88 ? -1.193 6.525 1.148 1.00 95.94 88 TYR A CA 1
ATOM 651 C C . TYR A 1 88 ? -2.544 6.314 0.452 1.00 95.94 88 TYR A C 1
ATOM 653 O O . TYR A 1 88 ? -2.640 5.587 -0.541 1.00 95.94 88 TYR A O 1
ATOM 661 N N . ALA A 1 89 ? -3.614 6.915 0.976 1.00 93.38 89 ALA A N 1
ATOM 662 C CA . ALA A 1 89 ? -4.913 6.886 0.306 1.00 93.38 89 ALA A CA 1
ATOM 663 C C . ALA A 1 89 ? -4.981 7.880 -0.856 1.00 93.38 89 ALA A C 1
ATOM 665 O O . ALA A 1 89 ? -4.471 8.995 -0.782 1.00 93.38 89 ALA A O 1
ATOM 666 N N . ALA A 1 90 ? -5.645 7.486 -1.940 1.00 87.88 90 ALA A N 1
ATOM 667 C CA . ALA A 1 90 ? -5.860 8.383 -3.059 1.00 87.88 90 ALA A CA 1
ATOM 668 C C . ALA A 1 90 ? -6.864 9.484 -2.692 1.00 87.88 90 ALA A C 1
ATOM 670 O O . ALA A 1 90 ? -7.898 9.224 -2.075 1.00 87.88 90 ALA A O 1
ATOM 671 N N . LEU A 1 91 ? -6.601 10.701 -3.165 1.00 86.12 91 LEU A N 1
ATOM 672 C CA . LEU A 1 91 ? -7.571 11.791 -3.129 1.00 86.12 91 LEU A CA 1
ATOM 673 C C . LEU A 1 91 ? -8.443 11.776 -4.388 1.00 86.12 91 LEU A C 1
ATOM 675 O O . LEU A 1 91 ? -7.984 11.484 -5.497 1.00 86.12 91 LEU A O 1
ATOM 679 N N . HIS A 1 92 ? -9.709 12.122 -4.204 1.00 74.62 92 HIS A N 1
ATOM 680 C CA . HIS A 1 92 ? -10.693 12.306 -5.251 1.00 74.62 92 HIS A CA 1
ATOM 681 C C . HIS A 1 92 ? -11.548 13.529 -4.927 1.00 74.62 92 HIS A C 1
ATOM 683 O O . HIS A 1 92 ? -12.324 13.503 -3.976 1.00 74.62 92 HIS A O 1
ATOM 689 N N . TRP A 1 93 ? -11.362 14.610 -5.693 1.00 72.31 93 TRP A N 1
ATOM 690 C CA . TRP A 1 93 ? -12.035 15.899 -5.477 1.00 72.31 93 TRP A CA 1
ATOM 691 C C . TRP A 1 93 ? -12.001 16.330 -3.997 1.00 72.31 93 TRP A C 1
ATOM 693 O O . TRP A 1 93 ? -13.036 16.492 -3.359 1.00 72.31 93 TRP A O 1
ATOM 703 N N . GLU A 1 94 ? -10.787 16.410 -3.434 1.00 76.62 94 GLU A N 1
ATOM 704 C CA . GLU A 1 94 ? -10.494 16.762 -2.025 1.00 76.62 94 GLU A CA 1
ATOM 705 C C . GLU A 1 94 ? -10.982 15.765 -0.961 1.00 76.62 94 GLU A C 1
ATOM 707 O O . GLU A 1 94 ? -10.672 15.911 0.219 1.00 76.62 94 GLU A O 1
ATOM 712 N N . THR A 1 95 ? -11.676 14.701 -1.361 1.00 78.62 95 THR A N 1
ATOM 713 C CA . THR A 1 95 ? -12.114 13.635 -0.457 1.00 78.62 95 THR A CA 1
ATOM 714 C C . THR A 1 95 ? -11.185 12.432 -0.564 1.00 78.62 95 THR A C 1
ATOM 716 O O . THR A 1 95 ? -10.764 12.045 -1.651 1.00 78.62 95 THR A O 1
ATOM 719 N N . VAL A 1 96 ? -10.866 11.807 0.566 1.00 81.56 96 VAL A N 1
ATOM 720 C CA . VAL A 1 96 ? -10.098 10.557 0.598 1.00 81.56 96 VAL A CA 1
ATOM 721 C C . VAL A 1 96 ? -10.965 9.409 0.074 1.00 81.56 96 VAL A C 1
ATOM 723 O O . VAL A 1 96 ? -12.018 9.115 0.644 1.00 81.56 96 VAL A O 1
ATOM 726 N N . ASP A 1 97 ? -10.521 8.719 -0.978 1.00 86.31 97 ASP A N 1
ATOM 727 C CA . ASP A 1 97 ? -11.110 7.441 -1.378 1.00 86.31 97 ASP A CA 1
ATOM 728 C C . ASP A 1 97 ? -10.473 6.308 -0.566 1.00 86.31 97 ASP A C 1
ATOM 730 O O . ASP A 1 97 ? -9.449 5.738 -0.939 1.00 86.31 97 ASP A O 1
ATOM 734 N N . ALA A 1 98 ? -11.121 5.935 0.539 1.00 83.19 98 ALA A N 1
ATOM 735 C CA . ALA A 1 98 ? -10.643 4.882 1.436 1.00 83.19 98 ALA A CA 1
ATOM 736 C C . ALA A 1 98 ? -10.516 3.488 0.775 1.00 83.19 98 ALA A C 1
ATOM 738 O O . ALA A 1 98 ? -9.946 2.573 1.373 1.00 83.19 98 ALA A O 1
ATOM 739 N N . ARG A 1 99 ? -11.056 3.282 -0.438 1.00 88.69 99 ARG A N 1
ATOM 740 C CA . ARG A 1 99 ? -10.956 2.009 -1.176 1.00 88.69 99 ARG A CA 1
ATOM 741 C C . ARG A 1 99 ? -9.828 1.982 -2.197 1.00 88.69 99 ARG A C 1
ATOM 743 O O . ARG A 1 99 ? -9.525 0.899 -2.711 1.00 88.69 99 ARG A O 1
ATOM 750 N N . THR A 1 100 ? -9.227 3.130 -2.486 1.00 94.94 100 THR A N 1
ATOM 751 C CA . THR A 1 100 ? -8.197 3.270 -3.507 1.00 94.94 100 THR A CA 1
ATOM 752 C C . THR A 1 100 ? -6.951 3.861 -2.889 1.00 94.94 100 THR A C 1
ATOM 754 O O . THR A 1 100 ? -6.959 4.975 -2.377 1.00 94.94 100 THR A O 1
ATOM 757 N N . LEU A 1 101 ? -5.859 3.116 -2.959 1.00 96.56 101 LEU A N 1
ATOM 758 C CA . LEU A 1 101 ? -4.596 3.509 -2.361 1.00 96.56 101 LEU A CA 1
ATOM 759 C C . LEU A 1 101 ? -3.533 3.685 -3.439 1.00 96.56 101 LEU A C 1
ATOM 761 O O . LEU A 1 101 ? -3.685 3.228 -4.575 1.00 96.56 101 LEU A O 1
ATOM 765 N N . VAL A 1 102 ? -2.468 4.375 -3.066 1.00 97.50 102 VAL A N 1
ATOM 766 C CA . VAL A 1 102 ? -1.336 4.700 -3.921 1.00 97.50 102 VAL A CA 1
ATOM 767 C C . VAL A 1 102 ? -0.074 4.103 -3.316 1.00 97.50 102 VAL A C 1
ATOM 769 O O . VAL A 1 102 ? 0.084 4.094 -2.094 1.00 97.50 102 VAL A O 1
ATOM 772 N N . TRP A 1 103 ? 0.801 3.595 -4.179 1.00 98.19 103 TRP A N 1
ATOM 773 C CA . TRP A 1 103 ? 2.192 3.283 -3.876 1.00 98.19 103 TRP A CA 1
ATOM 774 C C . TRP A 1 103 ? 3.050 4.060 -4.852 1.00 98.19 103 TRP A C 1
ATOM 776 O O . TRP A 1 103 ? 2.887 3.934 -6.064 1.00 98.19 103 TRP A O 1
ATOM 786 N N . GLU A 1 104 ? 3.951 4.857 -4.310 1.00 98.19 104 GLU A N 1
ATOM 787 C CA . GLU A 1 104 ? 4.852 5.717 -5.057 1.00 98.19 104 GLU A CA 1
ATOM 788 C C . GLU A 1 104 ? 6.278 5.371 -4.660 1.00 98.19 104 GLU A C 1
ATOM 790 O O . GLU A 1 104 ? 6.584 5.280 -3.471 1.00 98.19 104 GLU A O 1
ATOM 795 N N . HIS A 1 105 ? 7.137 5.145 -5.645 1.00 98.50 105 HIS A N 1
ATOM 796 C CA . HIS A 1 105 ? 8.547 4.854 -5.439 1.00 98.50 105 HIS A CA 1
ATOM 797 C C . HIS A 1 105 ? 9.401 6.050 -5.874 1.00 98.50 105 HIS A C 1
ATOM 799 O O . HIS A 1 105 ? 9.038 6.807 -6.774 1.00 98.50 105 HIS A O 1
ATOM 805 N N . LYS A 1 106 ? 10.571 6.219 -5.252 1.00 98.25 106 LYS A N 1
ATOM 806 C CA . LYS A 1 106 ? 11.484 7.352 -5.480 1.00 98.25 106 LYS A CA 1
ATOM 807 C C . LYS A 1 106 ? 12.045 7.447 -6.904 1.00 98.25 106 LYS A C 1
ATOM 809 O O . LYS A 1 106 ? 12.616 8.472 -7.259 1.00 98.25 106 LYS A O 1
ATOM 814 N N . ASP A 1 107 ? 11.911 6.396 -7.712 1.00 97.75 107 ASP A N 1
ATOM 815 C CA . ASP A 1 107 ? 12.243 6.428 -9.144 1.00 97.75 107 ASP A CA 1
ATOM 816 C C . ASP A 1 107 ? 11.142 7.063 -10.016 1.00 97.75 107 ASP A C 1
ATOM 818 O O . ASP A 1 107 ? 11.278 7.116 -11.237 1.00 97.75 107 ASP A O 1
ATOM 822 N N . GLY A 1 108 ? 10.053 7.535 -9.401 1.00 97.75 108 GLY A N 1
ATOM 823 C CA . GLY A 1 108 ? 8.913 8.154 -10.072 1.00 97.75 108 GLY A CA 1
ATOM 824 C C . GLY A 1 108 ? 7.868 7.162 -10.584 1.00 97.75 108 GLY A C 1
ATOM 825 O O . GLY A 1 108 ? 6.873 7.587 -11.173 1.00 97.75 108 GLY A O 1
ATOM 826 N N . SER A 1 109 ? 8.058 5.852 -10.383 1.00 98.25 109 SER A N 1
ATOM 827 C CA . SER A 1 109 ? 7.010 4.870 -10.658 1.00 98.25 109 SER A CA 1
ATOM 828 C C . SER A 1 109 ? 5.933 4.890 -9.575 1.00 98.25 109 SER A C 1
ATOM 830 O O . SER A 1 109 ? 6.209 5.002 -8.380 1.00 98.25 109 SER A O 1
ATOM 832 N N . LEU A 1 110 ? 4.679 4.792 -10.008 1.00 97.75 110 LEU A N 1
ATOM 833 C CA . LEU A 1 110 ? 3.513 4.876 -9.139 1.00 97.75 110 LEU A CA 1
ATOM 834 C C . LEU A 1 110 ? 2.447 3.892 -9.601 1.00 97.75 110 LEU A C 1
ATOM 836 O O . LEU A 1 110 ? 2.159 3.794 -10.795 1.00 97.75 110 LEU A O 1
ATOM 840 N N . VAL A 1 111 ? 1.794 3.236 -8.647 1.00 97.88 111 VAL A N 1
ATOM 841 C CA . VAL A 1 111 ? 0.558 2.486 -8.881 1.00 97.88 111 VAL A CA 1
ATOM 842 C C . VAL A 1 111 ? -0.552 3.012 -7.988 1.00 97.88 111 VAL A C 1
ATOM 844 O O . VAL A 1 111 ? -0.393 3.171 -6.779 1.00 97.88 11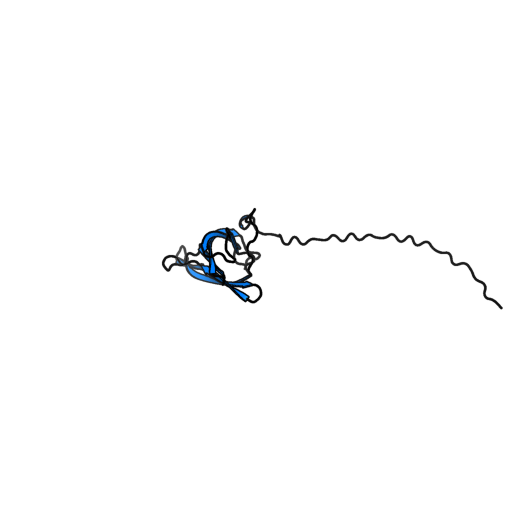1 VAL A O 1
ATOM 847 N N . LYS A 1 112 ? -1.714 3.251 -8.591 1.00 97.81 112 LYS A N 1
ATOM 848 C CA . LYS A 1 112 ? -2.977 3.449 -7.884 1.00 97.81 112 LYS A CA 1
ATOM 849 C C . LYS A 1 112 ? -3.751 2.146 -7.989 1.00 97.81 112 LYS A C 1
ATOM 851 O O . LYS A 1 112 ? -3.950 1.638 -9.095 1.00 97.81 112 LYS A O 1
ATOM 856 N N . ALA A 1 113 ? -4.191 1.602 -6.864 1.00 97.81 113 ALA A N 1
ATOM 857 C CA . ALA A 1 113 ? -4.838 0.299 -6.822 1.00 97.81 113 ALA A CA 1
ATOM 858 C C . ALA A 1 113 ? -6.057 0.303 -5.898 1.00 97.81 113 ALA A C 1
ATOM 860 O O . ALA A 1 113 ? -6.085 0.973 -4.866 1.00 97.81 113 ALA A O 1
ATOM 861 N N . ARG A 1 114 ? -7.078 -0.462 -6.277 1.00 97.44 114 ARG A N 1
ATOM 862 C CA . ARG A 1 114 ? -8.347 -0.566 -5.553 1.00 97.44 114 ARG A CA 1
ATOM 863 C C . ARG A 1 114 ? -8.429 -1.890 -4.809 1.00 97.44 114 ARG A C 1
ATOM 865 O O . ARG A 1 114 ? -8.084 -2.927 -5.370 1.00 97.44 114 ARG A O 1
ATOM 872 N N . ILE A 1 115 ? -8.936 -1.867 -3.577 1.00 96.94 115 ILE A N 1
ATOM 873 C CA . ILE A 1 115 ? -9.160 -3.079 -2.774 1.00 96.94 115 ILE A CA 1
ATOM 874 C C . ILE A 1 115 ? -10.151 -4.002 -3.499 1.00 96.94 115 ILE A C 1
ATOM 876 O O . ILE A 1 115 ? -11.245 -3.574 -3.874 1.00 96.94 115 ILE A O 1
ATOM 880 N N . VAL A 1 116 ? -9.785 -5.277 -3.655 1.00 98.00 116 VAL A N 1
ATOM 881 C CA . VAL A 1 116 ? -10.639 -6.326 -4.247 1.00 98.00 116 VAL A CA 1
ATOM 882 C C . VAL A 1 116 ? -10.862 -7.520 -3.328 1.00 98.00 116 VAL A C 1
ATOM 884 O O . VAL A 1 116 ? -11.845 -8.231 -3.504 1.00 98.00 116 VAL A O 1
ATOM 887 N N . ALA A 1 117 ? -10.004 -7.731 -2.329 1.00 97.94 117 ALA A N 1
ATOM 888 C CA . ALA A 1 117 ? -10.226 -8.750 -1.311 1.00 97.94 117 ALA A CA 1
ATOM 889 C C . ALA A 1 117 ? -9.607 -8.353 0.030 1.00 97.94 117 ALA A C 1
ATOM 891 O O . ALA A 1 117 ? -8.696 -7.522 0.091 1.00 97.94 117 ALA A O 1
ATOM 892 N N . ARG A 1 118 ? -10.120 -8.962 1.099 1.00 96.94 118 ARG A N 1
ATOM 893 C CA . ARG A 1 118 ? -9.645 -8.796 2.472 1.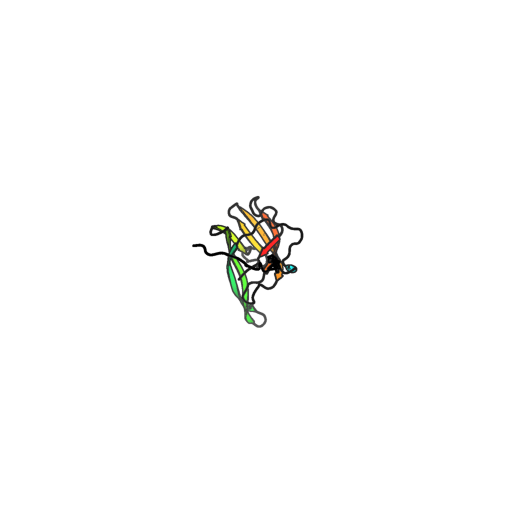00 96.94 118 ARG A CA 1
ATOM 894 C C . ARG A 1 118 ? -9.631 -10.141 3.185 1.00 96.94 118 ARG A C 1
ATOM 896 O O . ARG A 1 118 ? -10.510 -10.959 2.933 1.00 96.94 118 ARG A O 1
ATOM 903 N N . ALA A 1 119 ? -8.690 -10.317 4.098 1.00 96.94 119 ALA A N 1
ATOM 904 C CA . ALA A 1 119 ? -8.636 -11.441 5.021 1.00 96.94 119 ALA A CA 1
ATOM 905 C C . ALA A 1 119 ? -8.170 -10.950 6.395 1.00 96.94 119 ALA A C 1
ATOM 907 O O . ALA A 1 119 ? -7.582 -9.871 6.504 1.00 96.94 119 ALA A O 1
ATOM 908 N N . ALA A 1 120 ? -8.454 -11.722 7.443 1.00 95.44 120 ALA A N 1
ATOM 909 C CA . ALA A 1 120 ? -7.940 -11.429 8.776 1.00 95.44 120 ALA A CA 1
ATOM 910 C C . ALA A 1 120 ? -6.400 -11.369 8.771 1.00 95.44 120 ALA A C 1
ATOM 912 O O . ALA A 1 120 ? -5.749 -12.014 7.944 1.00 95.44 120 ALA A O 1
ATOM 913 N N . GLY A 1 121 ? -5.837 -10.569 9.681 1.00 93.81 121 GLY A N 1
ATOM 914 C CA . GLY A 1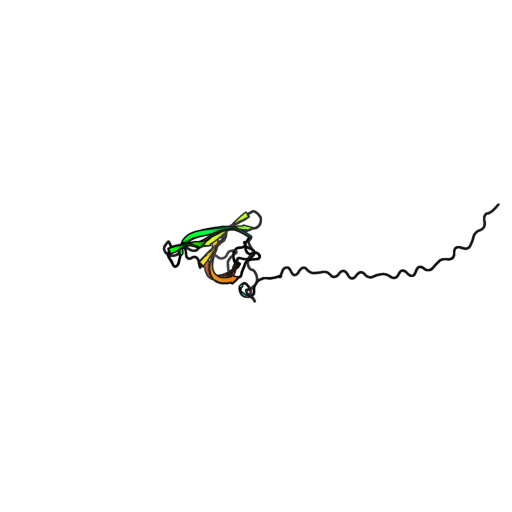 121 ? -4.404 -10.583 9.959 1.00 93.81 121 GLY A CA 1
ATOM 915 C C . GLY A 1 121 ? -3.977 -11.870 10.672 1.00 93.81 121 GLY A C 1
ATOM 916 O O . GLY A 1 121 ? -4.755 -12.816 10.807 1.00 93.81 121 GLY A O 1
ATOM 917 N N . ARG A 1 122 ? -2.721 -11.934 11.124 1.00 92.12 122 ARG A N 1
ATOM 918 C CA . ARG A 1 122 ? -2.196 -13.134 11.792 1.00 92.12 122 ARG A CA 1
ATOM 919 C C . ARG A 1 122 ? -2.708 -13.253 13.228 1.00 92.12 122 ARG A C 1
ATOM 921 O O . ARG A 1 122 ? -2.862 -14.370 13.718 1.00 92.12 122 ARG A O 1
ATOM 928 N N . THR A 1 123 ? -2.946 -12.124 13.885 1.00 93.44 123 THR A N 1
ATOM 929 C CA . THR A 1 123 ? -3.535 -12.024 15.224 1.00 93.44 123 THR A CA 1
ATOM 930 C C . THR A 1 123 ? -4.746 -11.090 15.225 1.00 93.44 123 THR A C 1
ATOM 932 O O . THR A 1 123 ? -4.919 -10.302 14.297 1.00 93.44 123 THR A O 1
ATOM 935 N N . ASP A 1 124 ? -5.565 -11.139 16.279 1.00 90.00 124 ASP A N 1
ATOM 936 C CA . ASP A 1 124 ? -6.745 -10.268 16.426 1.00 90.00 124 ASP A CA 1
ATOM 937 C C . ASP A 1 124 ? -6.392 -8.771 16.518 1.00 90.00 124 ASP A C 1
ATOM 939 O O . ASP A 1 124 ? -7.247 -7.920 16.276 1.00 90.00 124 ASP A O 1
ATOM 943 N N . GLY A 1 125 ? -5.145 -8.443 16.878 1.00 91.31 125 GLY A N 1
ATOM 944 C CA . GLY A 1 125 ? -4.648 -7.066 16.927 1.00 91.31 125 GLY A CA 1
ATOM 945 C C . GLY A 1 125 ? -4.126 -6.544 15.588 1.00 91.31 125 GLY A C 1
ATOM 946 O O . GLY A 1 125 ? -3.971 -5.335 15.429 1.00 91.31 125 GLY A O 1
ATOM 947 N N . ASP A 1 126 ? -3.875 -7.430 14.624 1.00 94.62 126 ASP A N 1
ATOM 948 C CA . ASP A 1 126 ? -3.283 -7.060 13.344 1.00 94.62 126 ASP A CA 1
ATOM 949 C C . ASP A 1 126 ? -4.319 -6.393 12.430 1.00 94.62 126 ASP A C 1
ATOM 951 O O . ASP A 1 126 ? -5.497 -6.764 12.380 1.00 94.62 126 ASP A O 1
ATOM 955 N N . LEU A 1 127 ? -3.860 -5.467 11.585 1.00 93.69 127 LEU A N 1
ATOM 956 C CA . LEU A 1 127 ? -4.704 -4.971 10.499 1.00 93.69 127 LEU A CA 1
ATOM 957 C C . LEU A 1 127 ? -5.039 -6.099 9.504 1.00 93.69 127 LEU A C 1
ATOM 959 O O . LEU A 1 127 ? -4.193 -6.962 9.244 1.00 93.69 127 LEU A O 1
ATOM 963 N N . PRO A 1 128 ? -6.224 -6.061 8.864 1.00 94.81 128 PRO A N 1
ATOM 964 C CA . PRO A 1 128 ? -6.574 -7.001 7.810 1.00 94.81 128 PRO A CA 1
ATOM 965 C C . PRO A 1 128 ? -5.577 -6.970 6.653 1.00 94.81 128 PRO A C 1
ATOM 967 O O . PRO A 1 128 ? -5.150 -5.899 6.197 1.00 94.81 128 PRO A O 1
ATOM 970 N N . TRP A 1 129 ? -5.280 -8.153 6.126 1.00 96.94 129 TRP A N 1
ATOM 971 C CA . TRP A 1 129 ? -4.548 -8.295 4.877 1.00 96.94 129 TRP A CA 1
ATOM 972 C C . TRP A 1 129 ? -5.454 -7.942 3.707 1.00 96.94 129 TRP A C 1
ATOM 974 O O . TRP A 1 129 ? -6.650 -8.244 3.714 1.00 96.94 129 TRP A O 1
ATOM 984 N N . LEU A 1 130 ? -4.888 -7.292 2.694 1.00 97.12 130 LEU A N 1
ATOM 985 C CA . LEU A 1 130 ? -5.635 -6.754 1.563 1.00 97.12 130 LEU A CA 1
ATOM 986 C C . LEU A 1 130 ? -4.984 -7.154 0.240 1.00 97.12 130 LEU A C 1
ATOM 988 O O . LEU A 1 130 ? -3.763 -7.087 0.093 1.00 97.12 130 LEU A O 1
ATOM 992 N N . LYS A 1 131 ? -5.822 -7.505 -0.737 1.00 98.25 131 LYS A N 1
ATOM 993 C CA . LYS A 1 131 ? -5.441 -7.627 -2.146 1.00 98.25 131 LYS A CA 1
ATOM 994 C C . LYS A 1 131 ? -6.023 -6.458 -2.920 1.00 98.25 131 LYS A C 1
ATOM 996 O O . LYS A 1 131 ? -7.209 -6.143 -2.777 1.00 98.25 131 LYS A O 1
ATOM 1001 N N . PHE A 1 132 ? -5.200 -5.866 -3.770 1.00 98.38 132 PHE A N 1
ATOM 1002 C CA . PHE A 1 132 ? -5.562 -4.749 -4.624 1.00 98.38 132 PHE A CA 1
ATOM 1003 C C . PHE A 1 132 ? -5.374 -5.121 -6.088 1.00 98.38 132 PHE A C 1
ATOM 1005 O O . PHE A 1 132 ? -4.428 -5.828 -6.423 1.00 98.38 132 PHE A O 1
ATOM 1012 N N . VAL A 1 133 ? -6.247 -4.598 -6.946 1.00 98.38 133 VAL A N 1
ATOM 1013 C CA . VAL A 1 133 ? -6.041 -4.579 -8.398 1.00 98.38 133 VAL A CA 1
ATOM 1014 C C . VAL A 1 133 ? -5.571 -3.188 -8.806 1.00 98.38 133 VAL A C 1
ATOM 1016 O O . VAL A 1 133 ? -6.162 -2.187 -8.382 1.00 98.38 133 VAL A O 1
ATOM 1019 N N . VAL A 1 134 ? -4.501 -3.108 -9.593 1.00 97.94 134 VAL A N 1
ATOM 1020 C CA . VAL A 1 134 ? -3.990 -1.837 -10.116 1.00 97.94 134 VAL A CA 1
ATOM 1021 C C . VAL A 1 134 ? -4.990 -1.277 -11.123 1.00 97.94 134 VAL A C 1
ATOM 1023 O O . VAL A 1 134 ? -5.458 -1.978 -12.016 1.00 97.94 134 VAL A O 1
ATOM 1026 N N . ILE A 1 135 ? -5.356 -0.007 -10.946 1.00 97.62 135 ILE A N 1
ATOM 1027 C CA . ILE A 1 135 ? -6.288 0.707 -11.830 1.00 97.62 135 ILE A CA 1
ATOM 1028 C C . ILE A 1 135 ? -5.563 1.692 -12.744 1.00 97.62 135 ILE A C 1
ATOM 1030 O O . ILE A 1 135 ? -5.986 1.896 -13.876 1.00 97.62 135 ILE A O 1
ATOM 1034 N N . THR A 1 136 ? -4.472 2.292 -12.267 1.00 96.94 136 THR A N 1
ATOM 1035 C CA . THR A 1 136 ? -3.606 3.157 -13.070 1.00 96.94 136 THR A CA 1
ATOM 1036 C C . THR A 1 136 ? -2.165 2.987 -12.627 1.00 96.94 136 THR A C 1
ATOM 1038 O O . THR A 1 136 ? -1.891 2.838 -11.435 1.00 96.94 136 THR A O 1
ATOM 1041 N N . GLN A 1 137 ? -1.253 3.090 -13.582 1.00 96.81 137 GLN A N 1
ATOM 1042 C CA . GLN A 1 137 ? 0.182 3.053 -13.358 1.00 96.81 137 GLN A CA 1
ATOM 1043 C C . GLN A 1 137 ? 0.830 4.226 -14.094 1.00 96.81 137 GLN A C 1
ATOM 1045 O O . GLN A 1 137 ? 0.432 4.549 -15.214 1.00 96.81 137 GLN A O 1
ATOM 1050 N N . THR A 1 138 ? 1.844 4.822 -13.477 1.00 97.12 138 THR A N 1
ATOM 1051 C CA . THR A 1 138 ? 2.660 5.894 -14.053 1.00 97.12 138 THR A CA 1
ATOM 1052 C C . THR A 1 138 ? 4.136 5.534 -13.915 1.00 97.12 138 THR A C 1
ATOM 1054 O O . THR A 1 138 ? 4.534 4.889 -12.947 1.00 97.12 138 THR A O 1
ATOM 1057 N N . GLY A 1 139 ? 4.952 5.961 -14.880 1.00 96.88 139 GLY A N 1
ATOM 1058 C CA . GLY A 1 139 ? 6.390 5.694 -14.892 1.00 96.88 139 GLY A CA 1
ATOM 1059 C C . GLY A 1 139 ? 6.742 4.274 -15.345 1.00 96.88 139 GLY A C 1
ATOM 1060 O O . GLY A 1 139 ? 5.873 3.429 -15.555 1.00 96.88 139 GLY A O 1
ATOM 1061 N N . ASN A 1 140 ? 8.040 4.038 -15.530 1.00 96.94 140 ASN A N 1
ATOM 1062 C CA . ASN A 1 140 ? 8.633 2.795 -16.037 1.00 96.94 140 ASN A CA 1
ATOM 1063 C C . ASN A 1 140 ? 9.692 2.197 -15.085 1.00 96.94 140 ASN A C 1
ATOM 1065 O O . ASN A 1 140 ? 10.568 1.458 -15.526 1.00 96.94 140 ASN A O 1
ATOM 1069 N N . GLY A 1 141 ? 9.622 2.557 -13.800 1.00 96.81 141 GLY A N 1
ATOM 1070 C CA . GLY A 1 141 ? 10.511 2.083 -12.736 1.00 96.81 141 GLY A CA 1
ATOM 1071 C C . GLY A 1 141 ? 10.029 0.800 -12.051 1.00 96.81 141 GLY A C 1
ATOM 1072 O O . GLY A 1 141 ? 9.373 -0.035 -12.671 1.00 96.81 141 GLY A O 1
ATOM 1073 N N . LEU A 1 142 ? 10.335 0.659 -10.759 1.00 97.25 142 LEU A N 1
ATOM 1074 C CA . LEU A 1 142 ? 10.089 -0.533 -9.941 1.00 97.25 142 LEU A CA 1
ATOM 1075 C C . LEU A 1 142 ? 8.648 -1.054 -10.024 1.00 97.25 142 LEU A C 1
ATOM 1077 O O . LEU A 1 142 ? 8.436 -2.262 -10.070 1.00 97.25 142 LEU A O 1
ATOM 1081 N N . PHE A 1 143 ? 7.654 -0.162 -10.050 1.00 97.38 143 PHE A N 1
ATOM 1082 C CA . PHE A 1 143 ? 6.243 -0.557 -10.119 1.00 97.38 143 PHE A CA 1
ATOM 1083 C C . PHE A 1 143 ? 5.701 -0.741 -11.543 1.00 97.38 143 PHE A C 1
ATOM 1085 O O . PHE A 1 143 ? 4.495 -0.902 -11.727 1.00 97.38 143 PHE A O 1
ATOM 1092 N N . TYR A 1 144 ? 6.557 -0.731 -12.566 1.00 96.81 144 TYR A N 1
ATOM 1093 C CA . TYR A 1 144 ? 6.126 -0.966 -13.938 1.00 96.81 144 TYR A CA 1
ATOM 1094 C C . TYR A 1 144 ? 5.684 -2.416 -14.169 1.00 96.81 144 TYR A C 1
ATOM 1096 O O . TYR A 1 144 ? 6.413 -3.358 -13.874 1.00 96.81 144 TYR A O 1
ATOM 1104 N N . GLY A 1 145 ? 4.497 -2.595 -14.749 1.00 95.94 145 GLY A N 1
ATOM 1105 C CA . GLY A 1 145 ? 3.930 -3.906 -15.066 1.00 95.94 145 GLY A CA 1
ATOM 1106 C C . GLY A 1 145 ? 3.248 -4.587 -13.878 1.00 95.94 145 GLY A C 1
ATOM 1107 O O . GLY A 1 145 ? 2.765 -5.707 -14.023 1.00 95.94 145 GLY A O 1
ATOM 1108 N N . VAL A 1 146 ? 3.177 -3.926 -12.719 1.00 97.06 146 VAL A N 1
ATOM 1109 C CA . VAL A 1 146 ? 2.469 -4.446 -11.547 1.00 97.06 146 VAL A CA 1
ATOM 1110 C C . VAL A 1 146 ? 0.961 -4.403 -11.801 1.00 97.06 146 VAL A C 1
ATOM 1112 O O . VAL A 1 146 ? 0.386 -3.347 -12.059 1.00 97.06 146 VAL A O 1
ATOM 1115 N N . THR A 1 147 ? 0.305 -5.557 -11.700 1.00 97.50 147 THR A N 1
ATOM 1116 C CA . THR A 1 147 ? -1.150 -5.720 -11.887 1.00 97.50 147 THR A CA 1
ATOM 1117 C C . THR A 1 147 ? -1.900 -5.864 -10.565 1.00 97.50 147 THR A C 1
ATOM 1119 O O . THR A 1 147 ? -3.054 -5.440 -10.459 1.00 97.50 147 THR A O 1
ATOM 1122 N N . HIS A 1 148 ? -1.239 -6.393 -9.532 1.00 98.31 148 HIS A N 1
ATOM 1123 C CA . HIS A 1 148 ? -1.789 -6.547 -8.190 1.00 98.31 148 HIS A CA 1
ATOM 1124 C C . HIS A 1 148 ? -0.811 -6.088 -7.116 1.00 98.31 148 HIS A C 1
ATOM 1126 O O . HIS A 1 148 ? 0.403 -6.212 -7.248 1.00 98.31 148 HIS A O 1
ATOM 1132 N N . VAL A 1 149 ? -1.368 -5.612 -6.003 1.00 98.06 149 VAL A N 1
ATOM 1133 C CA . VAL A 1 149 ? -0.609 -5.339 -4.779 1.00 98.06 149 VAL A CA 1
ATOM 1134 C C . VAL A 1 149 ? -1.197 -6.167 -3.644 1.00 98.06 149 VAL A C 1
ATOM 1136 O O . VAL A 1 149 ? -2.415 -6.319 -3.533 1.00 98.06 149 VAL A O 1
ATOM 1139 N N . GLN A 1 150 ? -0.334 -6.704 -2.788 1.00 97.75 150 GLN A N 1
ATOM 1140 C CA . GLN A 1 150 ? -0.713 -7.407 -1.568 1.00 97.75 150 GLN A CA 1
ATOM 1141 C C . GLN A 1 150 ? -0.169 -6.632 -0.370 1.00 97.75 150 GLN A C 1
ATOM 1143 O O . GLN A 1 150 ? 1.038 -6.438 -0.251 1.00 97.75 150 GLN A O 1
ATOM 1148 N N . ARG A 1 151 ? -1.055 -6.199 0.533 1.00 96.94 151 ARG A N 1
ATOM 1149 C CA . ARG A 1 151 ? -0.670 -5.662 1.844 1.00 96.94 151 ARG A CA 1
ATOM 1150 C C . ARG A 1 151 ? -0.886 -6.761 2.870 1.00 96.94 151 ARG A C 1
ATOM 1152 O O . ARG A 1 151 ? -2.022 -7.034 3.251 1.00 96.94 151 ARG A O 1
ATOM 1159 N N . ILE A 1 152 ? 0.201 -7.411 3.255 1.00 96.44 152 ILE A N 1
ATOM 1160 C CA . ILE A 1 152 ? 0.222 -8.606 4.103 1.00 96.44 152 ILE A CA 1
ATOM 1161 C C . ILE A 1 152 ? 1.216 -8.422 5.245 1.00 96.44 152 ILE A C 1
ATOM 1163 O O . ILE A 1 152 ? 2.035 -7.508 5.216 1.00 96.44 152 ILE A O 1
ATOM 1167 N N . ASN A 1 153 ? 1.162 -9.309 6.238 1.00 95.44 153 ASN A N 1
ATOM 1168 C CA . ASN A 1 153 ? 2.030 -9.288 7.419 1.00 95.44 153 ASN A CA 1
ATOM 1169 C C . ASN A 1 153 ? 1.992 -7.968 8.214 1.00 95.44 153 ASN A C 1
ATOM 1171 O O . ASN A 1 153 ? 2.964 -7.630 8.887 1.00 95.44 153 ASN A O 1
ATOM 1175 N N . THR A 1 154 ? 0.878 -7.236 8.151 1.00 94.94 154 THR A N 1
ATOM 1176 C CA . THR A 1 154 ? 0.604 -6.087 9.021 1.00 94.94 154 THR A CA 1
ATOM 1177 C C . THR A 1 154 ? 0.503 -6.529 10.480 1.00 94.94 154 THR A C 1
ATOM 1179 O O . THR A 1 154 ? 0.018 -7.628 10.743 1.00 94.94 154 THR A O 1
ATOM 1182 N N . ARG A 1 155 ? 0.973 -5.684 11.398 1.00 91.50 155 ARG A N 1
ATOM 1183 C CA . ARG A 1 155 ? 1.000 -5.889 12.853 1.00 91.50 155 ARG A CA 1
ATOM 1184 C C . ARG A 1 155 ? 0.556 -4.614 13.556 1.00 91.50 155 ARG A C 1
ATOM 1186 O O . ARG A 1 155 ? 0.624 -3.556 12.887 1.00 91.50 155 ARG A O 1
#

InterPro domains:
  IPR021851 Protein of unknown function DUF3455 [PF11937] (46-154)

Sequence (155 aa):
MFLDRKVMIVQSVLYRSLVLASVLHGSSALAAMPDEIRVPGELPGAALHAEGAQIYECKAGDANQLVWQAREPAAALMDGDNSVGHHYAALHWETVDARTLVWEHKDGSLVKARIVARAAGRTDGDLPWLKFVVITQTGNGLFYGVTHVQRINTR

Foldseek 3Di:
DDDDDDDDDDDDDPPPDDPDPPPPPPPPPPPDDDPQLDDPPDDDLDDWDKDFDFDWDWDQDDPRDTDIDTQKTWIFTDDDPDGFWIKMFDDDPNGGPRQWIKTAGNQGKIFIWGWDGWDCAPDPPFDIKTKTATPDIDDDPSCPPPGMDIDHPGD

Radius of gyration: 29.19 Å; chains: 1; bounding box: 93×81×48 Å